Protein AF-A0AB73GZG8-F1 (afdb_monomer_lite)

Secondary structure (DSSP, 8-state):
-------SSSS-S-HHHHHHHHHHHHHHH------SSS-EEEEEE-SS-EEEEEEETTEEEEEESSHHHHHH-----PPP-HHHHHHHHHHHHH--SEEEE---

Organism: NCBI:txid56448

InterPro domains:
  IPR060414 Excinuclease Cho, C-terminal domain [PF27115] (40-102)

Structure (mmCIF, N/CA/C/O backbone):
data_AF-A0AB73GZG8-F1
#
_entry.id   AF-A0AB73GZG8-F1
#
loop_
_atom_site.group_PDB
_atom_site.id
_atom_site.type_symbol
_atom_site.label_atom_id
_atom_site.label_alt_id
_atom_site.label_comp_id
_atom_site.label_asym_id
_atom_site.label_entity_id
_atom_site.label_seq_id
_atom_site.pdbx_PDB_ins_code
_atom_site.Cartn_x
_atom_site.Cartn_y
_atom_site.Cartn_z
_atom_site.occupancy
_atom_site.B_iso_or_equiv
_atom_site.auth_seq_id
_atom_site.auth_comp_id
_atom_site.auth_asym_id
_atom_site.auth_atom_id
_atom_site.pdbx_PDB_model_num
ATOM 1 N N . MET A 1 1 ? 42.231 22.530 -27.038 1.00 43.09 1 MET A N 1
ATOM 2 C CA . MET A 1 1 ? 42.551 21.474 -26.053 1.00 43.09 1 MET A CA 1
ATOM 3 C C . MET A 1 1 ? 41.243 20.963 -25.458 1.00 43.09 1 MET A C 1
ATOM 5 O O . MET A 1 1 ? 40.726 21.576 -24.543 1.00 43.09 1 MET A O 1
ATOM 9 N N . LEU A 1 2 ? 40.672 19.899 -26.029 1.00 44.19 2 LEU A N 1
ATOM 10 C CA . LEU A 1 2 ? 39.491 19.190 -25.516 1.00 44.19 2 LEU A CA 1
ATOM 11 C C . LEU A 1 2 ? 39.782 17.698 -25.694 1.00 44.19 2 LEU A C 1
ATOM 13 O O . LEU A 1 2 ? 39.932 17.215 -26.813 1.00 44.19 2 LEU A O 1
ATOM 17 N N . LYS A 1 3 ? 40.007 17.008 -24.573 1.00 43.00 3 LYS A N 1
ATOM 18 C CA . LYS A 1 3 ? 40.362 15.590 -24.525 1.00 43.00 3 LYS A CA 1
ATOM 19 C C . LYS A 1 3 ? 39.095 14.746 -24.367 1.00 43.00 3 LYS A C 1
ATOM 21 O O . LYS A 1 3 ? 38.371 14.912 -23.396 1.00 43.00 3 LYS A O 1
ATOM 26 N N . ARG A 1 4 ? 38.993 13.766 -25.272 1.00 46.75 4 ARG A N 1
ATOM 27 C CA . ARG A 1 4 ? 38.414 12.419 -25.115 1.00 46.75 4 ARG A CA 1
ATOM 28 C C . ARG A 1 4 ? 36.889 12.281 -25.095 1.00 46.75 4 ARG A C 1
ATOM 30 O O . ARG A 1 4 ? 36.280 12.027 -24.066 1.00 46.75 4 ARG A O 1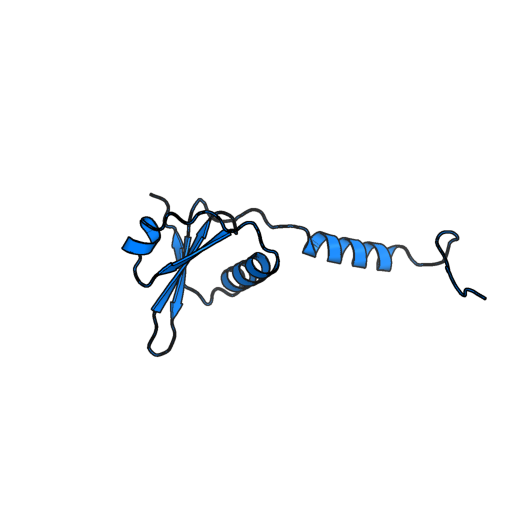
ATOM 37 N N . CYS A 1 5 ? 36.340 12.217 -26.307 1.00 68.31 5 CYS A N 1
ATOM 38 C CA . CYS A 1 5 ? 35.570 11.031 -26.689 1.00 68.31 5 CYS A CA 1
ATOM 39 C C . CYS A 1 5 ? 36.528 9.829 -26.812 1.00 68.31 5 CYS A C 1
ATOM 41 O O . CYS A 1 5 ? 37.614 9.981 -27.370 1.00 68.31 5 CYS A O 1
ATOM 43 N N . ALA A 1 6 ? 36.139 8.665 -26.296 1.00 46.16 6 ALA A N 1
ATOM 44 C CA . ALA A 1 6 ? 36.716 7.356 -26.623 1.00 46.16 6 ALA A CA 1
ATOM 45 C C . ALA A 1 6 ? 35.765 6.282 -26.068 1.00 46.16 6 ALA A C 1
ATOM 47 O O . ALA A 1 6 ? 35.606 6.202 -24.860 1.00 46.16 6 ALA A O 1
ATOM 48 N N . GLY A 1 7 ? 35.069 5.460 -26.836 1.00 46.28 7 GLY A N 1
ATOM 49 C CA . GLY A 1 7 ? 34.967 5.330 -28.275 1.00 46.28 7 GLY A CA 1
ATOM 50 C C . GLY A 1 7 ? 33.729 4.479 -28.528 1.00 46.28 7 GLY A C 1
ATOM 51 O O . GLY A 1 7 ? 33.627 3.361 -28.036 1.00 46.28 7 GLY A O 1
ATOM 52 N N . ALA A 1 8 ? 32.769 5.035 -29.256 1.00 49.88 8 ALA A N 1
ATOM 53 C CA . ALA A 1 8 ? 31.826 4.217 -29.986 1.00 49.88 8 ALA A CA 1
ATOM 54 C C . ALA A 1 8 ? 32.574 3.708 -31.222 1.00 49.88 8 ALA A C 1
ATOM 56 O O . ALA A 1 8 ? 33.203 4.504 -31.919 1.00 49.88 8 ALA A O 1
ATOM 57 N N . TRP A 1 9 ? 32.458 2.407 -31.479 1.00 61.06 9 TRP A N 1
ATOM 58 C CA . TRP A 1 9 ? 32.837 1.731 -32.720 1.00 61.06 9 TRP A CA 1
ATOM 59 C C . TRP A 1 9 ? 34.307 1.310 -32.862 1.00 61.06 9 TRP A C 1
ATOM 61 O O . TRP A 1 9 ? 35.146 2.050 -33.366 1.00 61.06 9 TRP A O 1
ATOM 71 N N . SER A 1 10 ? 34.595 0.069 -32.461 1.00 45.88 10 SER A N 1
ATOM 72 C CA . SER A 1 10 ? 35.383 -0.955 -33.184 1.00 45.88 10 SER A CA 1
ATOM 73 C C . SER A 1 10 ? 35.697 -2.087 -32.199 1.00 45.88 10 SER A C 1
ATOM 75 O O . SER A 1 10 ? 36.065 -1.811 -31.065 1.00 45.88 10 SER A O 1
ATOM 77 N N . GLY A 1 11 ? 35.465 -3.339 -32.608 1.00 50.72 11 GLY A N 1
ATOM 78 C CA . GLY A 1 11 ? 35.318 -4.517 -31.740 1.00 50.72 11 GLY A CA 1
ATOM 79 C C . GLY A 1 11 ? 36.352 -4.684 -30.621 1.00 50.72 11 GLY A C 1
ATOM 80 O O . GLY A 1 11 ? 37.549 -4.513 -30.838 1.00 50.72 11 GLY A O 1
ATOM 81 N N . GLY A 1 12 ? 35.875 -5.059 -29.429 1.00 45.59 12 GLY A N 1
ATOM 82 C CA . GLY A 1 12 ? 36.761 -5.316 -28.295 1.00 45.59 12 GLY A CA 1
ATOM 83 C C . GLY A 1 12 ? 36.129 -5.458 -26.910 1.00 45.59 12 GLY A C 1
ATOM 84 O O . GLY A 1 12 ? 36.864 -5.317 -25.944 1.00 45.59 12 GLY A O 1
ATOM 85 N N . GLU A 1 13 ? 34.830 -5.738 -26.772 1.00 44.03 13 GLU A N 1
ATOM 86 C CA . GLU A 1 13 ? 34.256 -6.142 -25.478 1.00 44.03 13 GLU A CA 1
ATOM 87 C C . GLU A 1 13 ? 33.428 -7.420 -25.680 1.00 44.03 13 GLU A C 1
ATOM 89 O O . GLU A 1 13 ? 32.654 -7.487 -26.643 1.00 44.03 13 GLU A O 1
ATOM 94 N N . PRO A 1 14 ? 33.629 -8.465 -24.856 1.00 49.31 14 PRO A N 1
ATOM 95 C CA . PRO A 1 14 ? 32.864 -9.697 -24.963 1.00 49.31 14 PRO A CA 1
ATOM 96 C C . PRO A 1 14 ? 31.368 -9.387 -24.769 1.00 49.31 14 PRO A C 1
ATOM 98 O O . PRO A 1 14 ? 31.012 -8.639 -23.855 1.00 49.31 14 PRO A O 1
ATOM 101 N N . PRO A 1 15 ? 30.485 -9.927 -25.627 1.00 52.81 15 PRO A N 1
ATOM 102 C CA . PRO A 1 15 ? 29.061 -9.585 -25.645 1.00 52.81 15 PRO A CA 1
ATOM 103 C C . PRO A 1 15 ? 28.341 -9.892 -24.323 1.00 52.81 15 PRO A C 1
ATOM 105 O O . PRO A 1 15 ? 27.361 -9.220 -24.005 1.00 52.81 15 PRO A O 1
ATOM 108 N N . ASP A 1 16 ? 28.867 -10.828 -23.530 1.00 51.50 16 ASP A N 1
ATOM 109 C CA . ASP A 1 16 ? 28.247 -11.298 -22.290 1.00 51.50 16 ASP A CA 1
ATOM 110 C C . ASP A 1 16 ? 28.154 -10.211 -21.209 1.00 51.50 16 ASP A C 1
ATOM 112 O O . ASP A 1 16 ? 27.112 -10.053 -20.583 1.00 51.50 16 ASP A O 1
ATOM 116 N N . GLU A 1 17 ? 29.183 -9.380 -21.016 1.00 53.28 17 GLU A N 1
ATOM 117 C CA . GLU A 1 17 ? 29.185 -8.387 -19.925 1.00 53.28 17 GLU A CA 1
ATOM 118 C C . GLU A 1 17 ? 28.275 -7.179 -20.229 1.00 53.28 17 GLU A C 1
ATOM 120 O O . GLU A 1 17 ? 27.696 -6.554 -19.331 1.00 53.28 17 GLU A O 1
ATOM 125 N N . HIS A 1 18 ? 28.104 -6.866 -21.519 1.00 52.59 18 HIS A N 1
ATOM 126 C CA . HIS A 1 18 ? 27.175 -5.838 -21.978 1.00 52.59 18 HIS A CA 1
ATOM 127 C C . HIS A 1 18 ? 25.730 -6.343 -21.962 1.00 52.59 18 HIS A C 1
ATOM 129 O O . HIS A 1 18 ? 24.846 -5.614 -21.506 1.00 52.59 18 HIS A O 1
ATOM 135 N N . GLU A 1 19 ? 25.483 -7.584 -22.402 1.00 53.06 19 GLU A N 1
ATOM 136 C CA . GLU A 1 19 ? 24.171 -8.223 -22.278 1.00 53.06 19 GLU A CA 1
ATOM 137 C C . GLU A 1 19 ? 23.763 -8.381 -20.820 1.00 53.06 19 GLU A C 1
ATOM 139 O O . GLU A 1 19 ? 22.604 -8.145 -20.505 1.00 53.06 19 GLU A O 1
ATOM 144 N N . GLU A 1 20 ? 24.678 -8.714 -19.914 1.00 55.69 20 GLU A N 1
ATOM 145 C CA . GLU A 1 20 ? 24.356 -8.888 -18.500 1.00 55.69 20 GLU A CA 1
ATOM 146 C C . GLU A 1 20 ? 24.079 -7.549 -17.814 1.00 55.69 20 GLU A C 1
ATOM 148 O O . GLU A 1 20 ? 23.131 -7.438 -17.039 1.00 55.69 20 GLU A O 1
ATOM 153 N N . ARG A 1 21 ? 24.801 -6.478 -18.171 1.00 58.16 21 ARG A N 1
ATOM 154 C CA . ARG A 1 21 ? 24.453 -5.112 -17.742 1.00 58.16 21 ARG A CA 1
ATOM 155 C C . ARG A 1 21 ? 23.128 -4.636 -18.322 1.00 58.16 21 ARG A C 1
ATOM 157 O O . ARG A 1 21 ? 22.364 -3.984 -17.610 1.00 58.16 21 ARG A O 1
ATOM 164 N N . LEU A 1 22 ? 22.859 -4.932 -19.591 1.00 57.31 22 LEU A N 1
ATOM 165 C CA . LEU A 1 22 ? 21.613 -4.568 -20.256 1.00 57.31 22 LEU A CA 1
ATOM 166 C C . LEU A 1 22 ? 20.438 -5.371 -19.688 1.00 57.31 22 LEU A C 1
ATOM 168 O O . LEU A 1 22 ? 19.405 -4.781 -19.402 1.00 57.31 22 LEU A O 1
ATOM 172 N N . ARG A 1 23 ? 20.609 -6.670 -19.424 1.00 55.00 23 ARG A N 1
ATOM 173 C CA . ARG A 1 23 ? 19.637 -7.541 -18.747 1.00 55.00 23 ARG A CA 1
ATOM 174 C C . ARG A 1 23 ? 19.448 -7.139 -17.2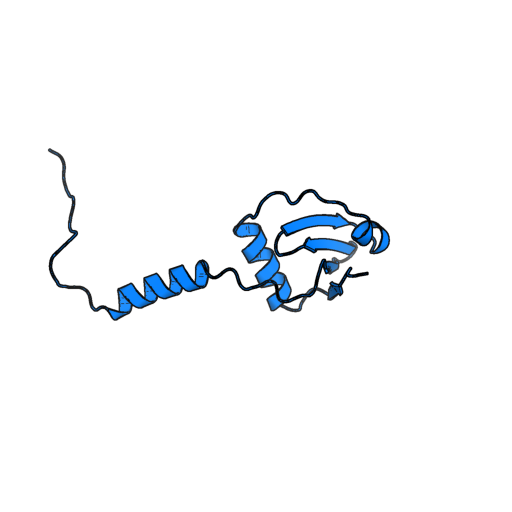99 1.00 55.00 23 ARG A C 1
ATOM 176 O O . ARG A 1 23 ? 18.314 -7.031 -16.877 1.00 55.00 23 ARG A O 1
ATOM 183 N N . ALA A 1 24 ? 20.495 -6.829 -16.542 1.00 56.84 24 ALA A N 1
ATOM 184 C CA . ALA A 1 24 ? 20.355 -6.318 -15.180 1.00 56.84 24 ALA A CA 1
ATOM 185 C C . ALA A 1 24 ? 19.649 -4.953 -15.158 1.00 56.84 24 ALA A C 1
ATOM 187 O O . ALA A 1 24 ? 18.866 -4.681 -14.250 1.00 56.84 24 ALA A O 1
ATOM 188 N N . ALA A 1 25 ? 19.886 -4.094 -16.155 1.00 55.44 25 ALA A N 1
ATOM 189 C CA . ALA A 1 25 ? 19.166 -2.834 -16.323 1.00 55.44 25 ALA A CA 1
ATOM 190 C C . ALA A 1 25 ? 17.708 -3.048 -16.766 1.00 55.44 25 ALA A C 1
ATOM 192 O O . ALA A 1 25 ? 16.830 -2.343 -16.279 1.00 55.44 25 ALA A O 1
ATOM 193 N N . LEU A 1 26 ? 17.441 -4.036 -17.625 1.00 54.84 26 LEU A N 1
ATOM 194 C CA . LEU A 1 26 ? 16.104 -4.426 -18.079 1.00 54.84 26 LEU A CA 1
ATOM 195 C C . LEU A 1 26 ? 15.302 -5.114 -16.973 1.00 54.84 26 LEU A C 1
ATOM 197 O O . LEU A 1 26 ? 14.174 -4.719 -16.751 1.00 54.84 26 LEU A O 1
ATOM 201 N N . ILE A 1 27 ? 15.891 -6.023 -16.196 1.00 56.81 27 ILE A N 1
ATOM 202 C CA . ILE A 1 27 ? 15.300 -6.634 -14.991 1.00 56.81 27 ILE A CA 1
ATOM 203 C C . ILE A 1 27 ? 14.993 -5.554 -13.942 1.00 56.81 27 ILE A C 1
ATOM 205 O O . ILE A 1 27 ? 13.999 -5.631 -13.226 1.00 56.81 27 ILE A O 1
ATOM 209 N N . ARG A 1 28 ? 15.813 -4.495 -13.865 1.00 52.47 28 ARG A N 1
ATOM 210 C CA . ARG A 1 28 ? 15.512 -3.301 -13.052 1.00 52.47 28 ARG A CA 1
ATOM 211 C C . ARG A 1 28 ? 14.390 -2.433 -13.638 1.00 52.47 28 ARG A C 1
ATOM 213 O O . ARG A 1 28 ? 13.799 -1.662 -12.883 1.00 52.47 28 ARG A O 1
ATOM 220 N N . LEU A 1 29 ? 14.132 -2.514 -14.945 1.00 52.81 29 LEU A N 1
ATOM 221 C CA . LEU A 1 29 ? 13.063 -1.801 -15.657 1.00 52.81 29 LEU A CA 1
ATOM 222 C C . LEU A 1 29 ? 11.775 -2.620 -15.807 1.00 52.81 29 LEU A C 1
ATOM 224 O O . LEU A 1 29 ? 10.732 -2.039 -16.101 1.00 52.81 29 LEU A O 1
ATOM 228 N N . GLU A 1 30 ? 11.825 -3.934 -15.600 1.00 56.78 30 GLU A N 1
ATOM 229 C CA . GLU A 1 30 ? 10.659 -4.803 -15.560 1.00 56.78 30 GLU A CA 1
ATOM 230 C C . GLU A 1 30 ? 9.882 -4.493 -14.281 1.00 56.78 30 GLU A C 1
ATOM 232 O O . GLU A 1 30 ? 10.060 -5.086 -13.212 1.00 56.78 30 GLU A O 1
ATOM 237 N N . LEU A 1 31 ? 9.005 -3.496 -14.396 1.00 62.28 31 LEU A N 1
ATOM 238 C CA . LEU A 1 31 ? 7.873 -3.353 -13.503 1.00 62.28 31 LEU A CA 1
ATOM 239 C C . LEU A 1 31 ? 7.105 -4.664 -13.581 1.00 62.28 31 LEU A C 1
ATOM 241 O O . LEU A 1 31 ? 6.456 -4.959 -14.585 1.00 62.28 31 LEU A O 1
ATOM 245 N N . SER A 1 32 ? 7.218 -5.479 -12.538 1.00 65.25 32 SER A N 1
ATOM 246 C CA . SER A 1 32 ? 6.409 -6.680 -12.456 1.00 65.25 32 SER A CA 1
ATOM 247 C C . SER A 1 32 ? 4.950 -6.275 -12.503 1.00 65.25 32 SER A C 1
ATOM 249 O O . SER A 1 32 ? 4.530 -5.316 -11.854 1.00 65.25 32 SER A O 1
ATOM 251 N N . THR A 1 33 ? 4.165 -7.010 -13.278 1.00 70.81 33 THR A N 1
ATOM 252 C CA . THR A 1 33 ? 2.712 -6.883 -13.263 1.00 70.81 33 THR A CA 1
ATOM 253 C C . THR A 1 33 ? 2.208 -6.987 -11.829 1.00 70.81 33 THR A C 1
ATOM 255 O O . THR A 1 33 ? 2.648 -7.858 -11.079 1.00 70.81 33 THR A O 1
ATOM 258 N N . TRP A 1 34 ? 1.320 -6.067 -11.444 1.00 76.75 34 TRP A N 1
ATOM 259 C CA . TRP A 1 34 ? 0.727 -6.031 -10.110 1.00 76.75 34 TRP A CA 1
ATOM 260 C C . TRP A 1 34 ? 0.081 -7.394 -9.800 1.00 76.75 34 TRP A C 1
ATOM 262 O O . TRP A 1 34 ? -0.852 -7.784 -10.503 1.00 76.75 34 TRP A O 1
ATOM 272 N N . PRO A 1 35 ? 0.576 -8.146 -8.798 1.00 70.50 35 PRO A N 1
ATOM 273 C CA . PRO A 1 35 ? 0.203 -9.551 -8.616 1.00 70.50 35 PRO A CA 1
ATOM 274 C C . PRO A 1 35 ? -1.156 -9.744 -7.928 1.00 70.50 35 PRO A C 1
ATOM 276 O O . PRO A 1 35 ? -1.634 -10.869 -7.810 1.00 70.50 35 PRO A O 1
ATOM 279 N N . LEU A 1 36 ? -1.770 -8.668 -7.430 1.00 7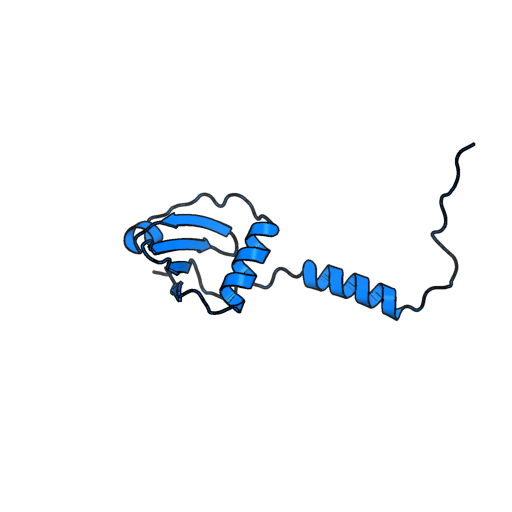6.94 36 LEU A N 1
ATOM 280 C CA . LEU A 1 36 ? -2.947 -8.716 -6.564 1.00 76.94 36 LEU A CA 1
ATOM 281 C C . LEU A 1 36 ? -4.163 -8.139 -7.292 1.00 76.94 36 LEU A C 1
ATOM 283 O O . LEU A 1 36 ? -4.093 -7.095 -7.932 1.00 76.94 36 LEU A O 1
ATOM 287 N N . HIS A 1 37 ? -5.315 -8.797 -7.190 1.00 72.50 37 HIS A N 1
ATOM 288 C CA . HIS A 1 37 ? -6.536 -8.332 -7.849 1.00 72.50 37 HIS A CA 1
ATOM 289 C C . HIS A 1 37 ? -7.192 -7.199 -7.044 1.00 72.50 37 HIS A C 1
ATOM 291 O O . HIS A 1 37 ? -8.108 -7.421 -6.255 1.00 72.50 37 HIS A O 1
ATOM 297 N N . GLY A 1 38 ? -6.700 -5.975 -7.247 1.00 81.00 38 GLY A N 1
ATOM 298 C CA . GLY A 1 38 ? -7.260 -4.742 -6.693 1.00 81.00 38 GLY A CA 1
ATOM 299 C C . GLY A 1 38 ? -6.388 -4.066 -5.635 1.00 81.00 38 GLY A C 1
ATOM 300 O O . GLY A 1 38 ? -5.205 -4.378 -5.473 1.00 81.00 38 GLY A O 1
ATOM 301 N N . ARG A 1 39 ? -7.001 -3.112 -4.923 1.00 87.56 39 ARG A N 1
ATOM 302 C CA . ARG A 1 39 ? -6.365 -2.355 -3.838 1.00 87.56 39 ARG A CA 1
ATOM 303 C C . ARG A 1 39 ? -6.011 -3.257 -2.674 1.00 87.56 39 ARG A C 1
ATOM 305 O O . ARG A 1 39 ? -6.809 -4.110 -2.292 1.00 87.56 39 ARG A O 1
ATOM 312 N N . ILE A 1 40 ? -4.867 -3.009 -2.054 1.00 89.62 40 ILE A N 1
ATOM 313 C CA . ILE A 1 40 ? -4.439 -3.703 -0.841 1.00 89.62 40 ILE A CA 1
ATOM 314 C C . ILE A 1 40 ? -4.129 -2.712 0.275 1.00 89.62 40 ILE A C 1
ATOM 316 O O . ILE A 1 40 ? -3.784 -1.561 0.025 1.00 89.62 40 ILE A O 1
ATOM 320 N N . ALA A 1 41 ? -4.234 -3.175 1.512 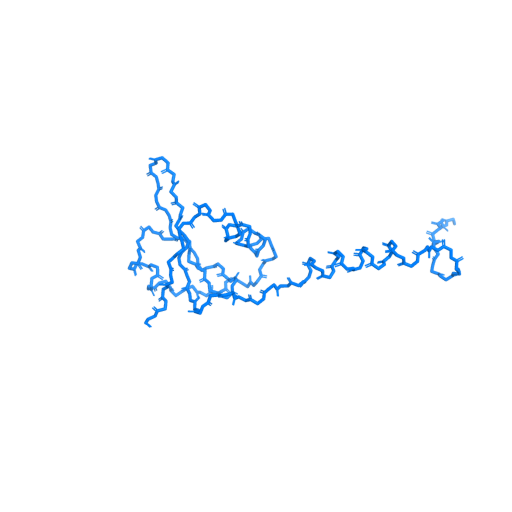1.00 91.19 41 ALA A N 1
ATOM 321 C CA . ALA A 1 41 ? -3.650 -2.551 2.682 1.00 91.19 41 ALA A CA 1
ATOM 322 C C . ALA A 1 41 ? -2.505 -3.435 3.175 1.00 91.19 41 ALA A C 1
ATOM 324 O O . ALA A 1 41 ? -2.722 -4.602 3.504 1.00 91.19 41 ALA A O 1
ATOM 325 N N . LEU A 1 42 ? -1.305 -2.873 3.229 1.00 90.31 42 LEU A N 1
ATOM 326 C CA . LEU A 1 42 ? -0.144 -3.481 3.854 1.00 90.31 42 LEU A CA 1
ATOM 327 C C . LEU A 1 42 ? -0.078 -3.018 5.307 1.00 90.31 42 LEU A C 1
ATOM 329 O O . LEU A 1 42 ? -0.018 -1.823 5.586 1.00 90.31 42 LEU A O 1
ATOM 333 N N . GLU A 1 43 ? -0.148 -3.962 6.233 1.00 91.12 43 GLU A N 1
ATOM 334 C CA . GLU A 1 43 ? -0.132 -3.692 7.661 1.00 91.12 43 GLU A CA 1
ATOM 335 C C . GLU A 1 43 ? 1.296 -3.707 8.202 1.00 91.12 43 GLU A C 1
ATOM 337 O O . GLU A 1 43 ? 1.990 -4.726 8.176 1.00 91.12 43 GLU A O 1
ATOM 342 N N . GLU A 1 44 ? 1.699 -2.574 8.757 1.00 87.69 44 GLU A N 1
ATOM 343 C CA . GLU A 1 44 ? 2.923 -2.409 9.516 1.00 87.69 44 GLU A CA 1
ATOM 344 C C . GLU A 1 44 ? 2.597 -2.357 11.014 1.00 87.69 44 GLU A C 1
ATOM 346 O O . GLU A 1 44 ? 1.724 -1.606 11.465 1.00 87.69 44 GLU A O 1
ATOM 351 N N . LYS A 1 45 ? 3.289 -3.201 11.786 1.00 86.44 45 LYS A N 1
ATOM 352 C CA . LYS A 1 45 ? 3.175 -3.286 13.244 1.00 86.44 45 LYS A CA 1
ATOM 353 C C . LYS A 1 45 ? 4.513 -2.904 13.866 1.00 86.44 45 LYS A C 1
ATOM 355 O O . LYS A 1 45 ? 5.483 -3.642 13.730 1.00 86.44 45 LYS A O 1
ATOM 360 N N . GLY A 1 46 ? 4.540 -1.775 14.558 1.00 82.81 46 GLY A N 1
ATOM 361 C CA . GLY A 1 46 ? 5.600 -1.411 15.495 1.00 82.81 46 GLY A CA 1
ATOM 362 C C . GLY A 1 46 ? 5.201 -1.728 16.938 1.00 82.81 46 GLY A C 1
ATOM 363 O O . GLY A 1 46 ? 4.084 -2.172 17.198 1.00 82.81 46 GLY A O 1
ATOM 364 N N . GLU A 1 47 ? 6.089 -1.446 17.894 1.00 80.69 47 GLU A N 1
ATOM 365 C CA . GLU A 1 47 ? 5.870 -1.745 19.322 1.00 80.69 47 GLU A CA 1
ATOM 366 C C . GLU A 1 47 ? 4.597 -1.105 19.902 1.00 80.69 47 GLU A C 1
ATOM 368 O O . GLU A 1 47 ? 3.934 -1.715 20.732 1.00 80.69 47 GLU A O 1
ATOM 373 N N . ASN A 1 48 ? 4.220 0.092 19.437 1.00 84.19 48 ASN A N 1
ATOM 374 C CA . ASN A 1 48 ? 3.016 0.813 19.884 1.00 84.19 48 ASN A CA 1
ATOM 375 C C . ASN A 1 48 ? 2.217 1.441 18.730 1.00 84.19 48 ASN A C 1
ATOM 377 O O . ASN A 1 48 ? 1.357 2.293 18.952 1.00 84.19 48 ASN A O 1
ATOM 381 N N . LEU A 1 49 ? 2.514 1.067 17.484 1.00 83.62 49 LEU A N 1
ATOM 382 C CA . LEU A 1 49 ? 1.918 1.684 16.301 1.00 83.62 49 LEU A CA 1
ATOM 383 C C . LEU A 1 49 ? 1.441 0.614 15.328 1.00 83.62 49 LEU A C 1
ATOM 385 O O . LEU A 1 49 ? 2.148 -0.346 15.038 1.00 83.62 49 LEU A O 1
ATOM 389 N N . ARG A 1 50 ? 0.229 0.810 14.809 1.00 87.56 50 ARG A N 1
ATOM 390 C CA . ARG A 1 50 ? -0.347 -0.003 13.741 1.00 87.56 50 ARG A CA 1
ATOM 391 C C . ARG A 1 50 ? -0.720 0.910 12.587 1.00 87.56 50 ARG A C 1
ATOM 393 O O . ARG A 1 50 ? -1.573 1.786 12.743 1.00 87.56 50 ARG A O 1
ATOM 400 N N . GLN A 1 51 ? -0.092 0.691 11.444 1.00 91.00 51 GLN A N 1
ATOM 401 C CA . GLN A 1 51 ? -0.301 1.475 10.237 1.00 91.00 51 GLN A CA 1
ATOM 402 C C . GLN A 1 51 ? -0.699 0.556 9.085 1.00 91.00 51 GLN A C 1
ATOM 404 O O . GLN A 1 51 ? -0.249 -0.577 8.976 1.00 91.00 51 GLN A O 1
ATOM 409 N N . LEU A 1 52 ? -1.622 1.027 8.259 1.00 91.56 52 LEU A N 1
ATOM 410 C CA . LEU A 1 52 ? -2.138 0.350 7.080 1.00 91.56 52 LEU A CA 1
ATOM 411 C C . LEU A 1 52 ? -1.802 1.233 5.885 1.00 91.56 52 LEU A C 1
ATOM 413 O O . LEU A 1 52 ? -2.409 2.287 5.690 1.00 91.56 52 LEU A O 1
ATOM 417 N N . HIS A 1 53 ? -0.830 0.803 5.101 1.00 90.31 53 HIS A N 1
ATOM 418 C CA . HIS A 1 53 ? -0.403 1.465 3.880 1.00 90.31 53 HIS A CA 1
ATOM 419 C C . HIS A 1 53 ? -1.274 0.980 2.730 1.00 90.31 53 HIS A C 1
ATOM 421 O O . HIS A 1 53 ? -1.272 -0.202 2.392 1.00 90.31 53 HIS A O 1
ATOM 427 N N . VAL A 1 54 ? -2.059 1.880 2.150 1.00 90.38 54 VAL A N 1
ATOM 428 C CA . VAL A 1 54 ? -2.986 1.548 1.072 1.00 90.38 54 VAL A CA 1
ATOM 429 C C . VAL A 1 54 ? -2.275 1.683 -0.266 1.00 90.38 54 VAL A C 1
ATOM 431 O O . VAL A 1 54 ? -1.710 2.733 -0.574 1.00 90.38 54 VAL A O 1
ATOM 434 N N . LEU A 1 55 ? -2.333 0.622 -1.064 1.00 87.94 55 LEU A N 1
ATOM 435 C CA . LEU A 1 55 ? -1.653 0.506 -2.347 1.00 87.94 55 LEU A CA 1
ATOM 436 C C . LEU A 1 55 ? -2.646 0.104 -3.443 1.00 87.94 55 LEU A C 1
ATOM 438 O O . LEU A 1 55 ? -3.500 -0.757 -3.220 1.00 87.94 55 LEU A O 1
ATOM 442 N N . ASP A 1 56 ? -2.512 0.699 -4.626 1.00 86.56 56 ASP A N 1
ATOM 443 C CA . ASP A 1 56 ? -3.311 0.392 -5.815 1.00 86.56 56 ASP A CA 1
ATOM 444 C C . ASP A 1 56 ? -2.432 0.325 -7.064 1.00 86.56 56 ASP A C 1
ATOM 446 O O . ASP A 1 56 ? -1.860 1.336 -7.461 1.00 86.56 56 ASP A O 1
ATOM 450 N N . ALA A 1 57 ? -2.299 -0.845 -7.691 1.00 81.25 57 ALA A N 1
ATOM 451 C CA . ALA A 1 57 ? -1.511 -1.007 -8.918 1.00 81.25 57 ALA A CA 1
ATOM 452 C C . ALA A 1 57 ? -0.114 -0.341 -8.845 1.00 81.25 57 ALA A C 1
ATOM 454 O O . ALA A 1 57 ? 0.231 0.479 -9.693 1.00 81.25 57 ALA A O 1
ATOM 455 N N . TRP A 1 58 ? 0.664 -0.656 -7.801 1.00 81.06 58 TRP A N 1
ATOM 456 C CA . TRP A 1 58 ? 1.962 -0.042 -7.446 1.00 81.06 58 TRP A CA 1
ATOM 457 C C . TRP A 1 58 ? 1.941 1.427 -7.000 1.00 81.06 58 TRP A C 1
ATOM 459 O O . TRP A 1 58 ? 2.988 1.959 -6.637 1.00 81.06 58 TRP A O 1
ATOM 469 N N . HIS A 1 59 ? 0.780 2.075 -6.958 1.00 83.38 59 HIS A N 1
ATOM 470 C CA . HIS A 1 59 ? 0.641 3.436 -6.455 1.00 83.38 59 HIS A CA 1
ATOM 471 C C . HIS A 1 59 ? 0.354 3.428 -4.965 1.00 83.38 59 HIS A C 1
ATOM 473 O O . HIS A 1 59 ? -0.525 2.715 -4.479 1.00 83.38 59 HIS A O 1
ATOM 479 N N . TYR A 1 60 ? 1.075 4.269 -4.239 1.00 86.12 60 TYR A N 1
ATOM 480 C CA . TYR A 1 60 ? 0.829 4.495 -2.830 1.00 86.12 60 TYR A CA 1
ATOM 481 C C . TYR A 1 60 ? -0.254 5.561 -2.647 1.00 86.12 60 TYR A C 1
ATOM 483 O O . TYR A 1 60 ? -0.081 6.708 -3.050 1.00 86.12 60 TYR A O 1
ATOM 491 N N . LEU A 1 61 ? -1.381 5.176 -2.041 1.00 86.81 61 LEU A N 1
ATOM 492 C CA . LEU A 1 61 ? -2.521 6.069 -1.811 1.00 86.81 61 LEU A CA 1
ATOM 493 C C . LEU A 1 61 ? -2.447 6.786 -0.457 1.00 86.81 61 LEU A C 1
ATOM 495 O O . LEU A 1 61 ? -3.069 7.834 -0.288 1.00 86.81 61 LEU A O 1
ATOM 499 N N . GLY A 1 62 ? -1.718 6.225 0.513 1.00 87.94 62 GLY A N 1
ATOM 500 C CA . GLY A 1 62 ? -1.524 6.820 1.836 1.00 87.94 62 GLY A CA 1
ATOM 501 C C . GLY A 1 62 ? -1.523 5.812 2.985 1.00 87.94 62 GLY A C 1
ATOM 502 O O . GLY A 1 62 ? -1.782 4.623 2.798 1.00 87.94 62 GLY A O 1
ATOM 503 N N . THR A 1 63 ? -1.271 6.312 4.196 1.00 89.75 63 THR A N 1
ATOM 504 C CA . THR A 1 63 ? -1.337 5.534 5.441 1.00 89.75 63 THR A CA 1
ATOM 505 C C . THR A 1 63 ? -2.620 5.837 6.195 1.00 89.75 63 THR A C 1
ATOM 507 O O . THR A 1 63 ? -2.990 6.995 6.384 1.00 89.75 63 THR A O 1
ATOM 510 N N . VAL A 1 64 ? -3.258 4.797 6.716 1.00 91.50 64 VAL A N 1
ATOM 511 C CA . VAL A 1 64 ? -4.381 4.894 7.650 1.00 91.50 64 VAL A CA 1
ATOM 512 C C . VAL A 1 64 ? -4.165 3.953 8.831 1.00 91.50 64 VAL A C 1
ATOM 514 O O . VAL A 1 64 ? -3.297 3.096 8.801 1.00 91.50 64 VAL A O 1
ATOM 517 N N . THR A 1 65 ? -4.953 4.083 9.892 1.00 90.19 65 THR A N 1
ATOM 518 C CA . THR A 1 65 ? -4.857 3.206 11.077 1.00 90.19 65 THR A CA 1
ATOM 519 C C . THR A 1 65 ? -5.983 2.175 11.152 1.00 90.19 65 THR A C 1
ATOM 521 O O . THR A 1 65 ? -5.950 1.272 11.985 1.00 90.19 65 THR A O 1
ATOM 524 N N . THR A 1 66 ? -6.992 2.273 10.276 1.00 88.94 66 THR A N 1
ATOM 525 C CA . THR A 1 66 ? -8.147 1.363 10.263 1.00 88.94 66 THR A CA 1
ATOM 526 C C . THR A 1 66 ? -8.479 0.869 8.856 1.00 88.94 66 THR A C 1
ATOM 528 O O . THR A 1 66 ? -8.393 1.615 7.881 1.00 88.94 66 THR A O 1
ATOM 531 N N . LEU A 1 67 ? -8.940 -0.383 8.748 1.00 88.12 67 LEU A N 1
ATOM 532 C CA . LEU A 1 67 ? -9.381 -0.966 7.472 1.00 88.12 67 LEU A CA 1
ATOM 533 C C . LEU A 1 67 ? -10.589 -0.226 6.876 1.00 88.12 67 LEU A C 1
ATOM 535 O O . LEU A 1 67 ? -10.721 -0.118 5.659 1.00 88.12 67 LEU A O 1
ATOM 539 N N . THR A 1 68 ? -11.470 0.319 7.718 1.00 88.50 68 THR A N 1
ATOM 540 C CA . THR A 1 68 ? -12.614 1.120 7.261 1.00 88.50 68 THR A CA 1
ATOM 541 C C . THR A 1 68 ? -12.156 2.405 6.575 1.00 88.50 68 THR A C 1
ATOM 543 O O . THR A 1 68 ? -12.695 2.754 5.525 1.00 88.50 68 THR A O 1
ATOM 546 N N . ALA A 1 69 ? -11.150 3.089 7.132 1.00 87.31 69 ALA A N 1
ATOM 547 C CA . ALA A 1 69 ? -10.538 4.243 6.482 1.00 87.31 69 ALA A CA 1
ATOM 548 C C . ALA A 1 69 ? -9.810 3.829 5.196 1.00 87.31 69 ALA A C 1
ATOM 550 O O . ALA A 1 69 ? -9.947 4.516 4.191 1.00 87.31 69 ALA A O 1
ATOM 551 N N . ALA A 1 70 ? -9.137 2.673 5.190 1.00 87.94 70 ALA A N 1
ATOM 552 C CA . ALA A 1 70 ? -8.422 2.165 4.017 1.00 87.94 70 ALA A CA 1
ATOM 553 C C . ALA A 1 70 ? -9.351 1.967 2.811 1.00 87.94 70 ALA A C 1
ATOM 555 O O . ALA A 1 70 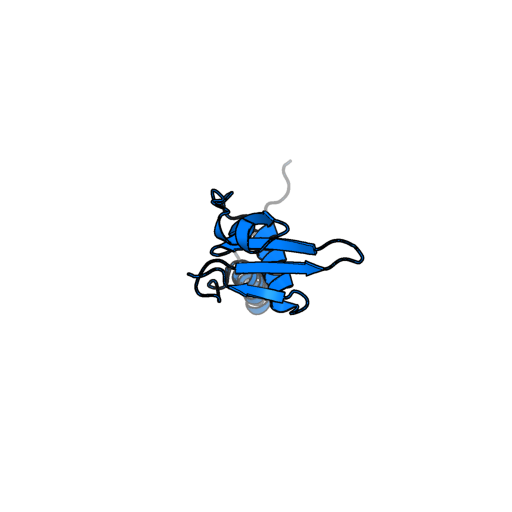? -9.048 2.414 1.709 1.00 87.94 70 ALA A O 1
ATOM 556 N N . ARG A 1 71 ? -10.531 1.370 3.029 1.00 86.56 71 ARG A N 1
ATOM 557 C CA . ARG A 1 71 ? -11.546 1.188 1.975 1.00 86.56 71 ARG A CA 1
ATOM 558 C C . ARG A 1 71 ? -12.105 2.511 1.447 1.00 86.56 71 ARG A C 1
ATOM 560 O O . ARG A 1 71 ? -12.443 2.615 0.270 1.00 86.56 71 ARG A O 1
ATOM 567 N N . LYS A 1 72 ? -12.227 3.513 2.321 1.00 86.81 72 LYS A N 1
ATOM 568 C CA . LYS A 1 72 ? -12.753 4.845 1.985 1.00 86.81 72 LYS A CA 1
ATOM 569 C C . LYS A 1 72 ? -11.697 5.779 1.401 1.00 86.81 72 LYS A C 1
ATOM 571 O O . LYS A 1 72 ? -12.077 6.808 0.846 1.00 86.81 72 LYS A O 1
ATOM 576 N N . LEU A 1 73 ? -10.413 5.441 1.523 1.00 84.56 73 LEU A N 1
ATOM 577 C CA . LEU A 1 73 ? -9.319 6.251 1.016 1.00 84.56 73 LEU A CA 1
ATOM 578 C C . LEU A 1 73 ? -9.425 6.322 -0.509 1.00 84.56 73 LEU A C 1
ATOM 580 O O . LEU A 1 73 ? -9.171 5.354 -1.230 1.00 84.56 73 LEU A O 1
ATOM 584 N N . LYS A 1 74 ? -9.858 7.486 -0.986 1.00 75.75 74 LYS A N 1
ATOM 585 C CA . LYS A 1 74 ? -9.777 7.889 -2.383 1.00 75.75 74 LYS A CA 1
ATOM 586 C C . LYS A 1 74 ? -8.510 8.721 -2.502 1.00 75.75 74 LYS A C 1
ATOM 588 O O . LYS A 1 74 ? -8.559 9.935 -2.352 1.00 75.75 74 LYS A O 1
ATOM 593 N N . GLY A 1 75 ? -7.374 8.048 -2.639 1.00 65.94 75 GLY A N 1
ATOM 594 C CA . GLY A 1 75 ? -6.151 8.740 -3.017 1.00 65.94 75 GLY A CA 1
ATOM 595 C C . GLY A 1 75 ? -6.230 9.061 -4.503 1.00 65.94 75 GLY A C 1
ATOM 596 O O . GLY A 1 75 ? -6.607 8.199 -5.297 1.00 65.94 75 GLY A O 1
ATOM 597 N N . GLU A 1 76 ? -5.892 10.287 -4.882 1.00 63.47 76 GLU A N 1
ATOM 598 C CA . GLU A 1 76 ? -5.370 10.491 -6.228 1.00 63.47 76 GLU A CA 1
ATOM 599 C C . GLU A 1 76 ? -4.016 9.780 -6.266 1.00 63.47 76 GLU A C 1
ATOM 601 O O . GLU A 1 76 ? -3.216 9.990 -5.347 1.00 63.47 76 GLU A O 1
ATOM 606 N N . PRO A 1 77 ? -3.755 8.898 -7.244 1.00 63.09 77 PRO A N 1
ATOM 607 C CA . PRO A 1 77 ? -2.437 8.311 -7.375 1.00 63.09 77 PRO A CA 1
ATOM 608 C C . PRO A 1 77 ? -1.449 9.454 -7.618 1.00 63.09 77 PRO A C 1
ATOM 610 O O . PRO A 1 77 ? -1.361 10.001 -8.717 1.00 63.09 77 PRO A O 1
ATOM 613 N N . LEU A 1 78 ? -0.712 9.826 -6.566 1.00 62.16 78 LEU A N 1
ATOM 614 C CA . LEU A 1 78 ? 0.565 10.509 -6.710 1.00 62.16 78 LEU A CA 1
ATOM 615 C C . LEU A 1 78 ? 1.353 9.615 -7.664 1.00 62.16 78 LEU A C 1
ATOM 617 O O . LEU A 1 78 ? 1.462 8.414 -7.416 1.00 62.16 78 LEU A O 1
ATOM 621 N N . GLY A 1 79 ? 1.717 10.167 -8.822 1.00 65.44 79 GLY A N 1
ATOM 622 C CA . GLY A 1 79 ? 2.161 9.386 -9.973 1.00 65.44 79 GLY A CA 1
ATOM 623 C C . GLY A 1 79 ? 3.233 8.351 -9.633 1.00 65.44 79 GLY A C 1
ATOM 624 O O . GLY A 1 79 ? 3.916 8.443 -8.616 1.00 65.44 79 GLY A O 1
ATOM 625 N N . PHE A 1 80 ? 3.374 7.355 -10.504 1.00 68.88 80 PHE A N 1
ATOM 626 C CA . PHE A 1 80 ? 4.348 6.284 -10.333 1.00 68.88 80 PHE A CA 1
ATOM 627 C C . PHE A 1 80 ? 5.748 6.819 -9.974 1.00 68.88 80 PHE A C 1
ATOM 629 O O . PHE A 1 80 ? 6.361 7.560 -10.745 1.00 68.88 80 PHE A O 1
ATOM 636 N N . ASP A 1 81 ? 6.261 6.390 -8.820 1.00 76.00 81 ASP A N 1
ATOM 637 C CA . ASP A 1 81 ? 7.617 6.667 -8.360 1.00 76.00 81 ASP A CA 1
ATOM 638 C C . ASP A 1 81 ? 8.407 5.357 -8.230 1.00 76.00 81 ASP A C 1
ATOM 640 O O . ASP A 1 81 ? 7.961 4.374 -7.628 1.00 76.00 81 ASP A O 1
ATOM 644 N N . ARG A 1 82 ? 9.614 5.341 -8.805 1.00 76.44 82 ARG A N 1
ATOM 645 C CA . ARG A 1 82 ? 10.457 4.140 -8.862 1.00 76.44 82 ARG A CA 1
ATOM 646 C C . ARG A 1 82 ? 10.902 3.697 -7.472 1.00 76.44 82 ARG A C 1
ATOM 648 O O . ARG A 1 82 ? 11.072 2.500 -7.238 1.00 76.44 82 ARG A O 1
ATOM 655 N N . ASP A 1 83 ? 11.129 4.639 -6.566 1.00 79.94 83 ASP A N 1
ATOM 656 C CA . ASP A 1 83 ? 11.581 4.317 -5.217 1.00 79.94 83 ASP A CA 1
ATOM 657 C C . ASP A 1 83 ? 10.440 3.703 -4.408 1.00 79.94 83 ASP A C 1
ATOM 659 O O . ASP A 1 83 ? 10.627 2.648 -3.798 1.00 79.94 83 ASP A O 1
ATOM 663 N N . SER A 1 84 ? 9.235 4.255 -4.542 1.00 80.88 84 SER A N 1
ATOM 664 C CA . SER A 1 84 ? 8.000 3.683 -4.004 1.00 80.88 84 SER A CA 1
ATOM 665 C C . SER A 1 84 ? 7.763 2.257 -4.515 1.00 80.88 84 SER A C 1
ATOM 667 O O . SER A 1 84 ? 7.529 1.359 -3.709 1.00 80.88 84 SER A O 1
ATOM 669 N N . TYR A 1 85 ? 7.922 1.997 -5.820 1.00 83.06 85 TYR A N 1
ATOM 6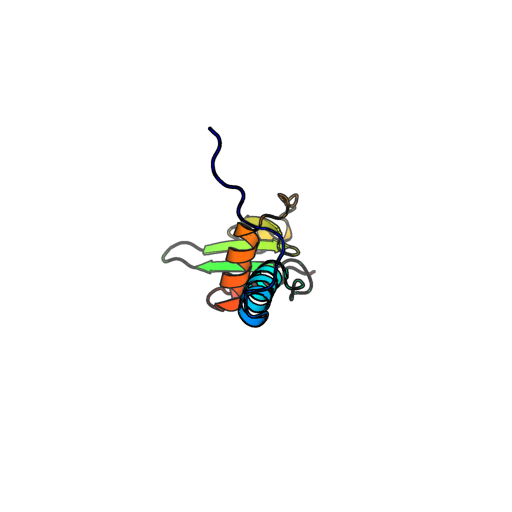70 C CA . TYR A 1 85 ? 7.842 0.639 -6.380 1.00 83.06 85 TYR A CA 1
ATOM 671 C C . TYR A 1 85 ? 8.834 -0.327 -5.726 1.00 83.06 85 TYR A C 1
ATOM 673 O O . TYR A 1 85 ? 8.443 -1.418 -5.313 1.00 83.06 85 TYR A O 1
ATOM 681 N N . ARG A 1 86 ? 10.111 0.065 -5.596 1.00 84.00 86 ARG A N 1
ATOM 682 C CA . ARG A 1 86 ? 11.138 -0.789 -4.976 1.00 84.00 86 ARG A CA 1
ATOM 683 C C . ARG A 1 86 ? 10.809 -1.107 -3.520 1.00 84.00 86 ARG A C 1
ATOM 685 O O . ARG A 1 86 ? 10.961 -2.255 -3.115 1.00 84.00 86 ARG A O 1
ATOM 692 N N . ILE A 1 87 ? 10.340 -0.116 -2.762 1.00 84.94 87 ILE A N 1
ATOM 693 C CA . ILE A 1 87 ? 9.942 -0.285 -1.359 1.00 84.94 87 ILE A CA 1
ATOM 694 C C . ILE A 1 87 ? 8.744 -1.231 -1.255 1.00 84.94 87 ILE A C 1
ATOM 696 O O . ILE A 1 87 ? 8.799 -2.202 -0.506 1.00 84.94 87 ILE A O 1
ATOM 700 N N . ILE A 1 88 ? 7.687 -0.991 -2.036 1.00 84.94 88 ILE A N 1
ATOM 701 C CA . ILE A 1 88 ? 6.473 -1.816 -2.027 1.00 84.94 88 ILE A CA 1
ATOM 702 C C . ILE A 1 88 ? 6.799 -3.254 -2.426 1.00 84.94 88 ILE A C 1
ATOM 704 O O . ILE A 1 88 ? 6.359 -4.194 -1.770 1.00 84.94 88 ILE A O 1
ATOM 708 N N . ARG A 1 89 ? 7.590 -3.436 -3.486 1.00 84.94 89 ARG A N 1
ATOM 709 C CA . ARG A 1 89 ? 7.998 -4.756 -3.969 1.00 84.94 89 ARG A CA 1
ATOM 710 C C . ARG A 1 89 ? 8.790 -5.509 -2.909 1.00 84.94 89 ARG A C 1
ATOM 712 O O . ARG A 1 89 ? 8.427 -6.633 -2.592 1.00 84.94 89 ARG A O 1
ATOM 719 N N . ALA A 1 90 ? 9.803 -4.873 -2.321 1.00 85.06 90 ALA A N 1
ATOM 720 C CA . ALA A 1 90 ? 10.588 -5.478 -1.252 1.00 85.06 90 ALA A CA 1
ATOM 721 C C . ALA A 1 90 ? 9.717 -5.824 -0.035 1.00 85.06 90 ALA A C 1
ATOM 723 O O . ALA A 1 90 ? 9.866 -6.900 0.534 1.00 85.06 90 ALA A O 1
ATOM 724 N N . ALA A 1 91 ? 8.770 -4.957 0.339 1.00 85.12 91 ALA A N 1
ATOM 725 C CA . ALA A 1 91 ? 7.845 -5.218 1.438 1.00 85.12 91 ALA A CA 1
ATOM 726 C C . ALA A 1 91 ? 6.946 -6.436 1.156 1.00 85.12 91 ALA A C 1
ATOM 728 O O . ALA A 1 91 ? 6.809 -7.300 2.023 1.00 85.12 91 ALA A O 1
ATOM 729 N N . ILE A 1 92 ? 6.391 -6.548 -0.057 1.00 82.62 92 ILE A N 1
ATOM 730 C CA . ILE A 1 92 ? 5.593 -7.707 -0.487 1.00 82.62 92 ILE A CA 1
ATOM 731 C C . ILE A 1 92 ? 6.448 -8.984 -0.511 1.00 82.62 92 ILE A C 1
ATOM 733 O O . ILE A 1 92 ? 6.032 -10.004 0.032 1.00 82.62 92 ILE A O 1
ATOM 737 N N . GLU A 1 93 ? 7.645 -8.932 -1.100 1.00 83.62 93 GLU A N 1
ATOM 738 C CA . GLU A 1 93 ? 8.561 -10.078 -1.219 1.00 83.62 93 GLU A CA 1
ATOM 739 C C . GLU A 1 93 ? 9.101 -10.547 0.136 1.00 83.62 93 GLU A C 1
ATOM 741 O O . GLU A 1 93 ? 9.292 -11.744 0.340 1.00 83.62 93 GLU A O 1
ATOM 746 N N . SER A 1 94 ? 9.315 -9.625 1.079 1.00 84.31 94 SER A N 1
ATOM 747 C CA . SER A 1 94 ? 9.795 -9.955 2.424 1.00 84.31 94 SER A CA 1
ATOM 748 C C . SER A 1 94 ? 8.814 -10.824 3.214 1.00 84.31 94 SER A C 1
ATOM 750 O O . SER A 1 94 ? 9.231 -11.533 4.128 1.00 84.31 94 SER A O 1
ATOM 752 N N . GLY A 1 95 ? 7.511 -10.743 2.911 1.00 81.19 95 GLY A N 1
ATOM 753 C CA . GLY A 1 95 ? 6.458 -11.441 3.652 1.00 81.19 95 GLY A CA 1
ATOM 754 C C . GLY A 1 95 ? 6.335 -11.039 5.130 1.00 81.19 95 GLY A C 1
ATOM 755 O O . GLY A 1 95 ? 5.616 -11.696 5.878 1.00 81.19 95 GLY A O 1
ATOM 756 N N . LEU A 1 96 ? 7.023 -9.977 5.568 1.00 82.38 96 LEU A N 1
ATOM 757 C CA . LEU A 1 96 ? 7.031 -9.522 6.965 1.00 82.38 96 LEU A CA 1
ATOM 758 C C . LEU A 1 96 ? 5.760 -8.755 7.347 1.00 82.38 96 LEU A C 1
ATOM 760 O O . LEU A 1 96 ? 5.416 -8.654 8.525 1.00 82.38 96 LEU A O 1
ATOM 764 N N . HIS A 1 97 ? 5.063 -8.217 6.352 1.00 85.25 97 HIS A N 1
ATOM 765 C CA . HIS A 1 97 ? 3.882 -7.388 6.537 1.00 85.25 97 HIS A CA 1
ATOM 766 C C . HIS A 1 97 ? 2.620 -8.157 6.160 1.00 85.25 97 HIS A C 1
ATOM 768 O O . HIS A 1 97 ? 2.575 -8.848 5.141 1.00 85.25 97 HIS A O 1
ATOM 774 N N . ALA A 1 98 ? 1.563 -8.015 6.960 1.00 87.12 98 ALA A N 1
ATOM 775 C CA . ALA A 1 98 ? 0.288 -8.641 6.635 1.00 87.12 98 ALA A CA 1
ATOM 776 C C . ALA A 1 98 ? -0.397 -7.852 5.511 1.00 87.12 98 ALA A C 1
ATOM 778 O O . ALA A 1 98 ? -0.625 -6.651 5.635 1.00 87.12 98 ALA A O 1
ATOM 779 N N . ILE A 1 99 ? -0.743 -8.525 4.415 1.00 89.00 99 ILE A N 1
ATOM 780 C CA . ILE A 1 99 ? -1.398 -7.904 3.260 1.00 89.00 99 ILE A CA 1
ATOM 781 C C . ILE A 1 99 ? -2.887 -8.251 3.290 1.00 89.00 99 ILE A C 1
ATOM 783 O O . ILE A 1 99 ? -3.263 -9.419 3.322 1.00 89.00 99 ILE A O 1
ATOM 787 N N . THR A 1 100 ? -3.744 -7.232 3.259 1.00 89.25 100 THR A N 1
ATOM 788 C CA . THR A 1 100 ? -5.202 -7.383 3.180 1.00 89.25 100 THR A CA 1
ATOM 789 C C . THR A 1 100 ? -5.711 -6.797 1.872 1.00 89.25 100 THR A C 1
ATOM 791 O O . THR A 1 100 ? -5.529 -5.611 1.616 1.00 89.25 100 THR A O 1
ATOM 794 N N . VAL A 1 101 ? -6.397 -7.593 1.055 1.00 88.19 101 VAL A N 1
ATOM 795 C CA . VAL A 1 101 ? -7.052 -7.092 -0.161 1.00 88.19 101 VAL A CA 1
ATOM 796 C C . VAL A 1 101 ? -8.303 -6.294 0.230 1.00 88.19 101 VAL A C 1
ATOM 798 O O . VAL A 1 101 ? -9.141 -6.755 1.002 1.00 88.19 101 VAL A O 1
ATOM 801 N N . LEU A 1 102 ? -8.407 -5.065 -0.274 1.00 84.19 102 LEU A N 1
ATOM 802 C CA . LEU A 1 102 ? -9.511 -4.126 -0.044 1.00 84.19 102 LEU A CA 1
ATOM 803 C C . LEU A 1 102 ? -10.578 -4.181 -1.150 1.00 84.19 102 LEU A C 1
ATOM 805 O O . LEU A 1 102 ? -11.509 -3.375 -1.125 1.00 84.19 102 LEU A O 1
ATOM 809 N N . GLY A 1 103 ? -10.426 -5.104 -2.108 1.00 72.38 103 GLY A N 1
ATOM 810 C CA . GLY A 1 103 ? -11.417 -5.418 -3.133 1.00 72.38 103 GLY A CA 1
ATOM 811 C C . GLY A 1 103 ? -12.769 -5.742 -2.501 1.00 72.38 103 GLY A C 1
ATOM 812 O O . GLY A 1 103 ? -12.846 -6.534 -1.562 1.00 72.38 103 GLY A O 1
ATOM 813 N N . SER A 1 104 ? -13.787 -5.028 -2.975 1.00 53.56 104 SER A N 1
ATOM 814 C CA . SER A 1 104 ? -15.199 -5.154 -2.602 1.00 53.56 104 SER A CA 1
ATOM 815 C C . SER A 1 104 ? -15.754 -6.541 -2.866 1.00 53.56 104 SER A C 1
ATOM 817 O O . SER A 1 104 ? -15.476 -7.036 -3.982 1.00 53.56 104 SER A O 1
#

Foldseek 3Di:
DDDDDDDDDDDDDDVVVVVVVVVVVVVLVPPDFDPDDFKKWWWDDDPPDIWTFIDGRLFTQDIDRDLVVNLVRPRDRPDDDSVSSVVVVCSVVVPPTDMGHSDD

Sequence (104 aa):
MLKRCAGAWSGGEPPDEHEERLRAALIRLELSTWPLHGRIALEEKGENLRQLHVLDAWHYLGTVTTLTAARKLKGEPLGFDRDSYRIIRAAIESGLHAITVLGS

Radius of gyration: 20.66 Å; chains: 1; bounding box: 58×33×53 Å

pLDDT: mean 73.33, std 15.7, range [43.0, 91.56]